Protein AF-A0A7W1LPV2-F1 (afdb_monomer_lite)

Radius of gyration: 13.36 Å; chains: 1; bounding box: 34×21×33 Å

Sequence (56 aa):
MSHYTANLRDLEFNLFEVLDTKDRFGAGAFAHLDTETARGVLSGMERLATGPLAAS

Secondary structure (DSSP, 8-state):
--S----HHHHHHIIIIIS-GGGGTTSGGGTT--HHHHHHHHHHHHHHHHTGGG--

Structure (mmCIF, N/CA/C/O backbone):
data_AF-A0A7W1LPV2-F1
#
_entry.id   AF-A0A7W1LPV2-F1
#
loop_
_atom_site.group_PDB
_atom_site.id
_atom_site.type_symbol
_atom_site.label_atom_id
_atom_site.label_alt_id
_atom_site.label_comp_id
_atom_site.label_asym_id
_atom_site.label_entity_id
_atom_site.label_seq_id
_atom_site.pdbx_PDB_ins_code
_atom_site.Cartn_x
_atom_site.Cartn_y
_atom_site.Cartn_z
_atom_site.occupancy
_atom_site.B_iso_or_equiv
_atom_site.auth_seq_id
_atom_site.auth_comp_id
_atom_site.auth_asym_id
_atom_site.auth_atom_id
_atom_site.pdbx_PDB_model_num
ATOM 1 N N . MET A 1 1 ? 20.246 -0.356 -12.153 1.00 69.94 1 MET A N 1
ATOM 2 C CA . MET A 1 1 ? 19.386 0.762 -11.716 1.00 69.94 1 MET A CA 1
ATOM 3 C C . MET A 1 1 ? 18.519 1.129 -12.899 1.00 69.94 1 MET A C 1
ATOM 5 O O . MET A 1 1 ? 19.088 1.388 -13.953 1.00 69.94 1 MET A O 1
ATOM 9 N N . SER A 1 2 ? 17.198 1.012 -12.766 1.00 83.44 2 SER A N 1
ATOM 10 C CA . SER A 1 2 ? 16.250 1.369 -13.827 1.00 83.44 2 SER A CA 1
ATOM 11 C C . SER A 1 2 ? 15.885 2.855 -13.746 1.00 83.44 2 SER A C 1
ATOM 13 O O . SER A 1 2 ? 16.319 3.550 -12.826 1.00 83.44 2 SER A O 1
ATOM 15 N N . HIS A 1 3 ? 15.123 3.355 -14.720 1.00 91.62 3 HIS A N 1
ATOM 16 C CA . HIS A 1 3 ? 14.684 4.754 -14.752 1.00 91.62 3 HIS A CA 1
ATOM 17 C C . HIS A 1 3 ? 13.596 5.072 -13.710 1.00 91.62 3 HIS A C 1
ATOM 19 O O . HIS A 1 3 ? 13.298 6.242 -13.472 1.00 91.62 3 HIS A O 1
ATOM 25 N N . TYR A 1 4 ? 12.997 4.049 -13.095 1.00 95.00 4 TYR A N 1
ATOM 26 C CA . TYR A 1 4 ? 11.952 4.204 -12.094 1.00 95.00 4 TYR A CA 1
ATOM 27 C C . TYR A 1 4 ? 12.493 3.955 -10.684 1.00 95.00 4 TYR A C 1
ATOM 29 O O . TYR A 1 4 ? 13.008 2.878 -10.379 1.00 95.00 4 TYR A O 1
ATOM 37 N N . THR A 1 5 ? 12.300 4.939 -9.806 1.00 95.00 5 THR A N 1
ATOM 38 C CA . THR A 1 5 ? 12.637 4.854 -8.382 1.00 95.00 5 THR A CA 1
ATOM 39 C C . THR A 1 5 ? 11.352 4.848 -7.565 1.00 95.00 5 THR A C 1
ATOM 41 O O . THR A 1 5 ? 10.634 5.847 -7.519 1.00 95.00 5 THR A O 1
ATOM 44 N N . ALA A 1 6 ? 11.064 3.729 -6.904 1.00 95.75 6 ALA A N 1
ATOM 45 C CA . ALA A 1 6 ? 9.925 3.622 -6.004 1.00 95.75 6 ALA A CA 1
ATOM 46 C C . ALA A 1 6 ? 10.207 4.335 -4.671 1.00 95.75 6 ALA A C 1
ATOM 48 O O . ALA A 1 6 ? 11.265 4.148 -4.073 1.00 95.75 6 ALA A O 1
ATOM 49 N N . ASN A 1 7 ? 9.235 5.099 -4.166 1.00 97.56 7 ASN A N 1
ATOM 50 C CA . ASN A 1 7 ? 9.269 5.645 -2.806 1.00 97.56 7 ASN A CA 1
ATOM 51 C C . ASN A 1 7 ? 8.368 4.816 -1.878 1.00 97.56 7 ASN A C 1
ATOM 53 O O . ASN A 1 7 ? 7.356 5.291 -1.363 1.00 97.56 7 ASN A O 1
ATOM 57 N N . LEU A 1 8 ? 8.721 3.537 -1.714 1.00 97.69 8 LEU A N 1
ATOM 58 C CA . LEU A 1 8 ? 7.937 2.588 -0.922 1.00 97.69 8 LEU A CA 1
ATOM 59 C C . LEU A 1 8 ? 7.759 3.071 0.526 1.00 97.69 8 LEU A C 1
ATOM 61 O O . LEU A 1 8 ? 6.670 2.955 1.083 1.00 97.69 8 LEU A O 1
ATOM 65 N N . ARG A 1 9 ? 8.798 3.677 1.115 1.00 98.06 9 ARG A N 1
ATOM 66 C CA . ARG A 1 9 ? 8.754 4.139 2.506 1.00 98.06 9 ARG A CA 1
ATOM 67 C C . ARG A 1 9 ? 7.704 5.224 2.735 1.00 98.06 9 ARG A C 1
ATOM 69 O O . ARG A 1 9 ? 7.014 5.170 3.749 1.00 98.06 9 ARG A O 1
ATOM 76 N N . ASP A 1 10 ? 7.570 6.176 1.814 1.00 98.31 10 ASP A N 1
ATOM 77 C CA . ASP A 1 10 ? 6.569 7.244 1.921 1.00 98.31 10 ASP A CA 1
ATOM 78 C C . ASP A 1 10 ? 5.139 6.716 1.741 1.00 98.31 10 ASP A C 1
ATOM 80 O O . ASP A 1 10 ? 4.208 7.144 2.423 1.00 98.31 10 ASP A O 1
ATOM 84 N N . LEU A 1 11 ? 4.960 5.715 0.877 1.00 97.75 11 LEU A N 1
ATOM 85 C CA . LEU A 1 11 ? 3.666 5.070 0.678 1.00 97.75 11 LEU A CA 1
ATOM 86 C C . LEU A 1 11 ? 3.235 4.299 1.937 1.00 97.75 11 LEU A C 1
ATOM 88 O O . LEU A 1 11 ? 2.098 4.426 2.391 1.00 97.75 11 LEU A O 1
ATOM 92 N N . GLU A 1 12 ? 4.159 3.567 2.560 1.00 97.44 12 GLU A N 1
ATOM 93 C CA . GLU A 1 12 ? 3.920 2.906 3.845 1.00 97.44 12 GLU A CA 1
ATOM 94 C C . GLU A 1 12 ? 3.681 3.896 4.990 1.00 97.44 12 GLU A C 1
ATOM 96 O O . GLU A 1 12 ? 2.832 3.642 5.842 1.00 97.44 12 GLU A O 1
ATOM 101 N N . PHE A 1 13 ? 4.406 5.016 5.014 1.00 98.12 13 PHE A N 1
ATOM 102 C CA . PHE A 1 13 ? 4.207 6.081 5.995 1.00 98.12 13 PHE A CA 1
ATOM 103 C C . PHE A 1 13 ? 2.787 6.650 5.896 1.00 98.12 13 PHE A C 1
ATOM 105 O O . PHE A 1 13 ? 2.053 6.680 6.885 1.00 98.12 13 PHE A O 1
ATOM 112 N N . ASN A 1 14 ? 2.350 7.021 4.691 1.00 98.19 14 ASN A N 1
ATOM 113 C CA . ASN A 1 14 ? 1.005 7.550 4.492 1.00 98.19 14 ASN A CA 1
ATOM 114 C C . ASN A 1 14 ? -0.075 6.535 4.893 1.00 98.19 14 ASN A C 1
ATOM 116 O O . ASN A 1 14 ? -1.004 6.887 5.614 1.00 98.19 14 ASN A O 1
ATOM 120 N N . LEU A 1 15 ? 0.044 5.271 4.483 1.00 97.00 15 LEU A N 1
ATOM 121 C CA . LEU A 1 15 ? -0.973 4.261 4.789 1.00 97.00 15 LEU A CA 1
ATOM 122 C C . LEU A 1 15 ? -1.010 3.881 6.275 1.00 97.00 15 LEU A C 1
ATOM 124 O O . LEU A 1 15 ? -2.084 3.805 6.870 1.00 97.00 15 LEU A O 1
ATOM 128 N N . PHE A 1 16 ? 0.144 3.636 6.892 1.00 96.25 16 PHE A N 1
ATOM 129 C CA . PHE A 1 16 ? 0.197 2.997 8.209 1.00 96.25 16 PHE A CA 1
ATOM 130 C C . PHE A 1 16 ? 0.467 3.948 9.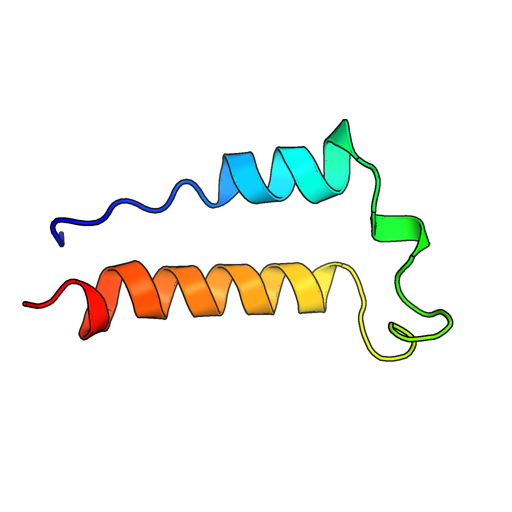370 1.00 96.25 16 PHE A C 1
ATOM 132 O O . PHE A 1 16 ? 0.235 3.560 10.514 1.00 96.25 16 PHE A O 1
ATOM 139 N N . GLU A 1 17 ? 0.978 5.149 9.109 1.00 96.00 17 GLU A N 1
ATOM 140 C CA . GLU A 1 17 ? 1.348 6.113 10.151 1.00 96.00 17 GLU A CA 1
ATOM 141 C C . GLU A 1 17 ? 0.463 7.365 10.092 1.00 96.00 17 GLU A C 1
ATOM 143 O O . GLU A 1 17 ? 0.046 7.851 11.137 1.00 96.00 17 GLU A O 1
ATOM 148 N N . VAL A 1 18 ? 0.111 7.851 8.893 1.00 97.75 18 VAL A N 1
ATOM 149 C CA . VAL A 1 18 ? -0.760 9.034 8.737 1.00 97.75 18 VAL A CA 1
ATOM 150 C C . VAL A 1 18 ? -2.241 8.661 8.719 1.00 97.75 18 VAL A C 1
ATOM 152 O O . VAL A 1 18 ? -3.035 9.229 9.461 1.00 97.75 18 VAL A O 1
ATOM 155 N N . LEU A 1 19 ? -2.629 7.723 7.853 1.00 96.44 19 LEU A N 1
ATOM 156 C CA . LEU A 1 19 ? -4.031 7.344 7.643 1.00 96.44 19 LEU A CA 1
ATOM 157 C C . LEU A 1 19 ? -4.510 6.227 8.577 1.00 96.44 19 LEU A C 1
ATOM 159 O O . LEU A 1 19 ? -5.697 5.896 8.559 1.00 96.44 19 LEU A O 1
ATOM 163 N N . ASP A 1 20 ? -3.580 5.636 9.329 1.00 93.69 20 ASP A N 1
ATOM 164 C CA . ASP A 1 20 ? -3.783 4.549 10.288 1.00 93.69 20 ASP A CA 1
ATOM 165 C C . ASP A 1 20 ? -4.706 3.431 9.770 1.00 93.69 20 ASP A C 1
ATOM 167 O O . ASP A 1 20 ? -5.670 3.008 10.403 1.00 93.69 20 ASP A O 1
ATOM 171 N N . THR A 1 21 ? -4.437 2.933 8.559 1.00 94.19 21 THR A N 1
ATOM 172 C CA . THR A 1 21 ? -5.345 1.977 7.903 1.00 94.19 21 THR A CA 1
ATOM 173 C C . THR A 1 21 ? -5.320 0.572 8.504 1.00 94.19 21 THR A C 1
ATOM 175 O O . THR A 1 21 ? -6.092 -0.277 8.061 1.00 94.19 21 THR A O 1
ATOM 178 N N . LYS A 1 22 ? -4.436 0.303 9.473 1.00 92.00 22 LYS A N 1
ATOM 179 C CA . LYS A 1 22 ? -4.209 -1.035 10.046 1.00 92.00 22 LYS A CA 1
ATOM 180 C C . LYS A 1 22 ? -5.471 -1.589 10.715 1.00 92.00 22 LYS A C 1
ATOM 182 O O . LYS A 1 22 ? -5.737 -2.776 10.582 1.00 92.00 22 LYS A O 1
ATOM 187 N N . ASP A 1 23 ? -6.298 -0.728 11.305 1.00 91.12 23 ASP A N 1
ATOM 188 C CA . ASP A 1 23 ? -7.556 -1.117 11.964 1.00 91.12 23 ASP A CA 1
ATOM 189 C C . ASP A 1 23 ? -8.628 -1.634 10.990 1.00 91.12 23 ASP A C 1
ATOM 191 O O . ASP A 1 23 ? -9.632 -2.215 11.400 1.00 91.12 23 ASP A O 1
ATOM 195 N N . ARG A 1 24 ? -8.438 -1.426 9.680 1.00 90.94 24 ARG A N 1
ATOM 196 C CA . ARG A 1 24 ? -9.343 -1.934 8.637 1.00 90.94 24 ARG A CA 1
ATOM 197 C C . ARG A 1 24 ? -9.019 -3.368 8.229 1.00 90.94 24 ARG A C 1
ATOM 199 O O . ARG A 1 24 ? -9.833 -4.001 7.561 1.00 90.94 24 ARG A O 1
ATOM 206 N N . PHE A 1 25 ? -7.833 -3.856 8.574 1.00 95.19 25 PHE A N 1
ATOM 207 C CA . PHE A 1 25 ? -7.375 -5.202 8.261 1.00 95.19 25 PHE A CA 1
ATOM 208 C C . PHE A 1 25 ? -8.005 -6.234 9.202 1.00 95.19 25 PHE A C 1
ATOM 210 O O . PHE A 1 25 ? -8.377 -5.922 10.330 1.00 95.19 25 PHE A O 1
ATOM 217 N N . GLY A 1 26 ? -8.176 -7.467 8.723 1.00 93.56 26 GLY A N 1
ATOM 218 C CA . GLY A 1 26 ? -8.807 -8.543 9.492 1.00 93.56 26 GLY A CA 1
ATOM 219 C C . GLY A 1 26 ? -10.329 -8.426 9.654 1.00 93.56 26 GLY A C 1
ATOM 220 O O . GLY A 1 26 ? -10.926 -9.239 10.357 1.00 93.56 26 GLY A O 1
ATOM 221 N N . ALA A 1 27 ? -10.984 -7.469 8.985 1.00 92.44 27 ALA A N 1
ATOM 222 C CA . ALA A 1 27 ? -12.433 -7.282 9.042 1.00 92.44 27 ALA A CA 1
ATOM 223 C C . ALA A 1 27 ? -13.056 -6.987 7.668 1.00 92.44 27 ALA A C 1
ATOM 225 O O . ALA A 1 27 ? -12.421 -6.436 6.766 1.00 92.44 27 ALA A O 1
ATOM 226 N N . GLY A 1 28 ? -14.339 -7.334 7.516 1.00 94.00 28 GLY A N 1
ATOM 227 C CA . GLY A 1 28 ? -15.131 -7.030 6.321 1.00 94.00 28 GLY A CA 1
ATOM 228 C C . GLY A 1 28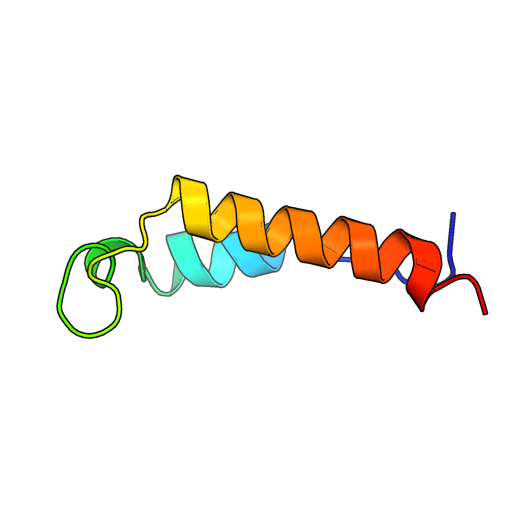 ? -14.461 -7.498 5.025 1.00 94.00 28 GLY A C 1
ATOM 229 O O . GLY A 1 28 ? -14.052 -8.651 4.906 1.00 94.00 28 GLY A O 1
ATOM 230 N N . ALA A 1 29 ? -14.326 -6.588 4.058 1.00 93.75 29 ALA A N 1
ATOM 231 C CA . ALA A 1 29 ? -13.692 -6.870 2.768 1.00 93.75 29 ALA A CA 1
ATOM 232 C C . ALA A 1 29 ? -12.190 -7.214 2.869 1.00 93.75 29 ALA A C 1
ATOM 234 O O . ALA A 1 29 ? -11.630 -7.773 1.930 1.00 93.75 29 ALA A O 1
ATOM 235 N N . PHE A 1 30 ? -11.544 -6.909 3.996 1.00 94.75 30 PHE A N 1
ATOM 236 C CA . PHE A 1 30 ? -10.119 -7.142 4.235 1.00 94.75 30 PHE A CA 1
ATOM 237 C C . PHE A 1 30 ? -9.877 -8.246 5.274 1.00 94.75 30 PHE A C 1
ATOM 239 O O . PHE A 1 30 ? -8.820 -8.283 5.897 1.00 94.75 30 PHE A O 1
ATOM 246 N N . ALA A 1 31 ? -10.833 -9.166 5.460 1.00 95.94 31 ALA A N 1
ATOM 247 C CA . ALA A 1 31 ? -10.754 -10.237 6.459 1.00 95.94 31 ALA A CA 1
ATOM 248 C C . ALA A 1 31 ? -9.509 -11.138 6.337 1.00 95.94 31 ALA A C 1
ATOM 250 O O . ALA A 1 31 ? -9.070 -11.714 7.326 1.00 95.94 31 ALA A O 1
ATOM 251 N N . HIS A 1 32 ? -8.934 -11.253 5.137 1.00 94.69 32 HIS A N 1
ATOM 252 C CA . HIS A 1 32 ? -7.746 -12.072 4.861 1.00 94.69 32 HIS A CA 1
ATOM 253 C C . HIS A 1 32 ? -6.454 -11.263 4.728 1.00 94.69 32 HIS A C 1
ATOM 255 O O . HIS A 1 32 ? -5.434 -11.804 4.311 1.00 94.69 3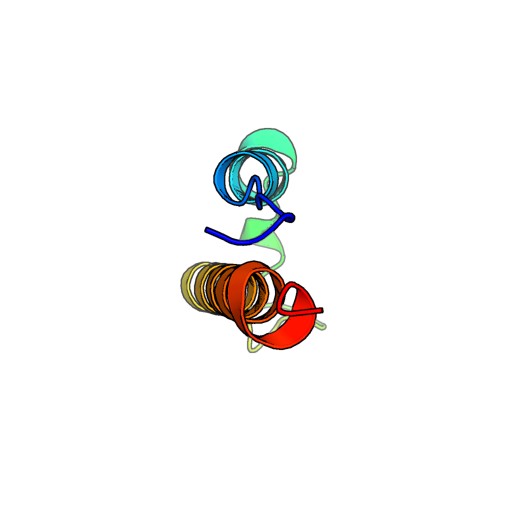2 HIS A O 1
ATOM 261 N N . LEU A 1 33 ? -6.505 -9.964 5.012 1.00 96.38 33 LEU A N 1
ATOM 262 C CA . LEU A 1 33 ? -5.362 -9.075 4.906 1.00 96.38 33 LEU A CA 1
ATOM 263 C C . LEU A 1 33 ? -4.942 -8.647 6.308 1.00 96.38 33 LEU A C 1
ATOM 265 O O . LEU A 1 33 ? -5.790 -8.251 7.102 1.00 96.38 33 LEU A O 1
ATOM 269 N N . ASP A 1 34 ? -3.642 -8.695 6.574 1.00 95.75 34 ASP A N 1
ATOM 270 C CA . ASP A 1 34 ? -2.995 -8.080 7.729 1.00 95.75 34 ASP A CA 1
ATOM 271 C C . ASP A 1 34 ? -1.897 -7.099 7.273 1.00 95.75 34 ASP A C 1
ATOM 273 O O . ASP A 1 34 ? -1.622 -6.934 6.079 1.00 95.75 34 ASP A O 1
ATOM 277 N N . THR A 1 35 ? -1.278 -6.412 8.235 1.00 94.94 35 THR A N 1
ATOM 278 C CA . THR A 1 35 ? -0.260 -5.388 7.949 1.00 94.94 35 THR A CA 1
ATOM 279 C C . THR A 1 35 ? 0.988 -5.975 7.285 1.00 94.94 35 THR A C 1
ATOM 281 O O . THR A 1 35 ? 1.537 -5.362 6.370 1.00 94.94 35 THR A O 1
ATOM 284 N N . GLU A 1 36 ? 1.434 -7.154 7.720 1.00 96.38 36 GLU A N 1
ATOM 285 C CA . GLU A 1 36 ? 2.602 -7.844 7.154 1.00 96.38 36 GLU A CA 1
ATOM 286 C C . GLU A 1 36 ? 2.347 -8.215 5.688 1.00 96.38 36 GLU A C 1
ATOM 288 O O . GLU A 1 36 ? 3.153 -7.914 4.806 1.00 96.38 36 GLU A O 1
ATOM 293 N N . THR A 1 37 ? 1.173 -8.776 5.406 1.00 97.00 37 THR A N 1
ATOM 294 C CA . THR A 1 37 ? 0.728 -9.152 4.064 1.00 97.00 37 THR A CA 1
ATOM 295 C C . THR A 1 37 ? 0.626 -7.927 3.161 1.00 97.00 37 THR A C 1
ATOM 297 O O . THR A 1 37 ? 1.127 -7.952 2.036 1.00 97.00 37 THR A O 1
ATOM 300 N N . ALA A 1 38 ? 0.051 -6.821 3.646 1.00 96.88 38 ALA A N 1
ATOM 301 C CA . ALA A 1 38 ? -0.027 -5.571 2.890 1.00 96.88 38 ALA A CA 1
ATOM 302 C C . ALA A 1 38 ? 1.369 -5.030 2.525 1.00 96.88 38 ALA A C 1
ATOM 304 O O . ALA A 1 38 ? 1.607 -4.673 1.370 1.00 96.88 38 ALA A O 1
ATOM 305 N N . ARG A 1 39 ? 2.321 -5.033 3.469 1.00 97.25 39 ARG A N 1
ATOM 306 C CA . ARG A 1 39 ? 3.724 -4.654 3.206 1.00 97.25 39 ARG A CA 1
ATOM 307 C C . ARG A 1 39 ? 4.386 -5.582 2.190 1.00 97.25 39 ARG A C 1
ATOM 309 O O . ARG A 1 39 ? 5.074 -5.115 1.282 1.00 97.25 39 ARG A O 1
ATOM 316 N N . GLY A 1 40 ? 4.126 -6.885 2.290 1.00 98.12 40 GLY A N 1
ATOM 317 C CA . GLY A 1 40 ? 4.597 -7.883 1.332 1.00 98.12 40 GLY A CA 1
ATOM 318 C C . GLY A 1 40 ? 4.119 -7.606 -0.095 1.00 98.12 40 GLY A C 1
ATOM 319 O O . GLY A 1 40 ? 4.922 -7.653 -1.030 1.00 98.12 40 GLY A O 1
ATOM 320 N N . VAL A 1 41 ? 2.842 -7.243 -0.262 1.00 97.50 41 VAL A N 1
ATOM 321 C CA . VAL A 1 41 ? 2.276 -6.841 -1.560 1.00 97.50 41 VAL A CA 1
ATOM 322 C C . VAL A 1 41 ? 2.978 -5.595 -2.096 1.00 97.50 41 VAL A C 1
ATOM 324 O O . VAL A 1 41 ? 3.436 -5.605 -3.238 1.00 97.50 41 VAL A O 1
ATOM 327 N N . LEU A 1 42 ? 3.121 -4.545 -1.283 1.00 98.06 42 LEU A N 1
ATOM 328 C CA . LEU A 1 42 ? 3.768 -3.301 -1.710 1.00 98.06 42 LEU A CA 1
ATOM 329 C C . LEU A 1 42 ? 5.232 -3.519 -2.123 1.00 98.06 42 LEU A C 1
ATOM 331 O O . LEU A 1 42 ? 5.658 -3.033 -3.170 1.00 98.06 42 LEU A O 1
ATOM 335 N N . SER A 1 43 ? 5.984 -4.312 -1.359 1.00 98.25 43 SER A N 1
ATOM 336 C CA . SER A 1 43 ? 7.360 -4.688 -1.699 1.00 98.25 43 SER A CA 1
ATOM 337 C C . SER A 1 43 ? 7.434 -5.555 -2.965 1.00 98.25 43 SER A C 1
ATOM 339 O O . SER A 1 43 ? 8.344 -5.411 -3.780 1.00 98.25 43 SER A O 1
ATOM 341 N N . GLY A 1 44 ? 6.462 -6.445 -3.181 1.00 98.00 44 GLY A N 1
ATOM 342 C CA . GLY A 1 44 ? 6.341 -7.205 -4.428 1.00 98.00 44 GLY A CA 1
ATOM 343 C C . GLY A 1 44 ? 6.131 -6.304 -5.645 1.00 98.00 44 GLY A C 1
ATOM 344 O O . GLY A 1 44 ? 6.798 -6.481 -6.666 1.00 98.00 44 GLY A O 1
ATOM 345 N N . MET A 1 45 ? 5.256 -5.306 -5.512 1.00 98.06 45 MET A N 1
ATOM 346 C CA . MET A 1 45 ? 4.999 -4.318 -6.559 1.00 98.06 45 MET A CA 1
ATOM 347 C C . MET A 1 45 ? 6.217 -3.437 -6.830 1.00 98.06 45 MET A C 1
ATOM 349 O O . MET A 1 45 ? 6.521 -3.171 -7.988 1.00 98.06 45 MET A O 1
ATOM 353 N N . GLU A 1 46 ? 6.950 -3.033 -5.793 1.00 97.44 46 GLU A N 1
ATOM 354 C CA . GLU A 1 46 ? 8.196 -2.275 -5.932 1.00 97.44 46 GLU A CA 1
ATOM 355 C C . GLU A 1 46 ? 9.244 -3.050 -6.745 1.00 97.44 46 GLU A C 1
ATOM 357 O O . GLU A 1 46 ? 9.797 -2.506 -7.704 1.00 97.44 46 GLU A O 1
ATOM 362 N N . ARG A 1 47 ? 9.454 -4.343 -6.462 1.00 96.31 47 ARG A N 1
ATOM 363 C CA . ARG A 1 47 ? 10.351 -5.199 -7.261 1.00 96.31 47 ARG A CA 1
ATOM 364 C C . ARG A 1 47 ? 9.898 -5.346 -8.712 1.00 96.31 47 ARG A C 1
ATOM 366 O O . ARG A 1 47 ? 10.727 -5.322 -9.619 1.00 96.31 47 ARG A O 1
ATOM 373 N N . LEU A 1 48 ? 8.595 -5.505 -8.942 1.00 97.00 48 LEU A N 1
ATOM 374 C CA . LEU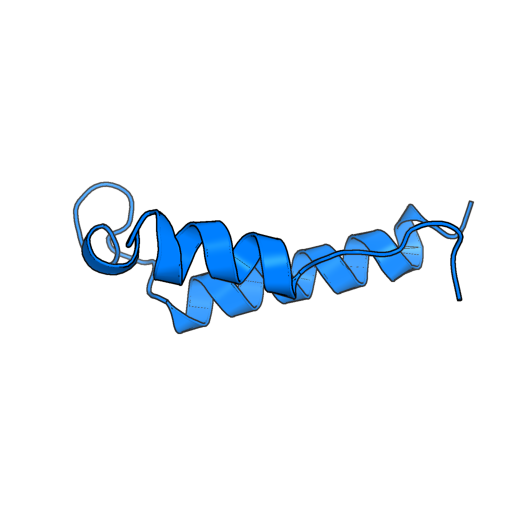 A 1 48 ? 8.039 -5.611 -10.292 1.00 97.00 48 LEU A CA 1
ATOM 375 C C . LEU A 1 48 ? 8.239 -4.305 -11.078 1.00 97.00 48 LEU A C 1
ATOM 377 O O . LEU A 1 48 ? 8.672 -4.332 -12.230 1.00 97.00 48 LEU A O 1
ATOM 381 N N . ALA A 1 49 ? 7.949 -3.171 -10.439 1.00 96.44 49 ALA A N 1
ATOM 382 C CA . ALA A 1 49 ? 8.025 -1.846 -11.036 1.00 96.44 49 ALA A CA 1
ATOM 383 C C . ALA A 1 49 ? 9.467 -1.409 -11.308 1.00 96.44 49 ALA A C 1
ATOM 385 O O . ALA A 1 49 ? 9.766 -0.927 -12.393 1.00 96.44 49 ALA A O 1
ATOM 386 N N . THR A 1 50 ? 10.378 -1.610 -10.354 1.00 95.94 50 THR A N 1
ATOM 387 C CA . THR A 1 50 ? 11.796 -1.243 -10.511 1.00 95.94 50 THR A CA 1
ATOM 388 C C . THR A 1 50 ? 12.577 -2.232 -11.379 1.00 95.94 50 THR A C 1
ATOM 390 O O . THR A 1 50 ? 13.611 -1.856 -11.935 1.00 95.94 50 THR A O 1
ATOM 393 N N . GLY A 1 51 ? 12.090 -3.472 -11.512 1.00 94.38 51 GLY A N 1
ATOM 394 C CA . GLY A 1 51 ? 12.681 -4.537 -12.319 1.00 94.38 51 GLY A CA 1
ATOM 395 C C . GLY A 1 51 ? 12.118 -4.594 -13.745 1.00 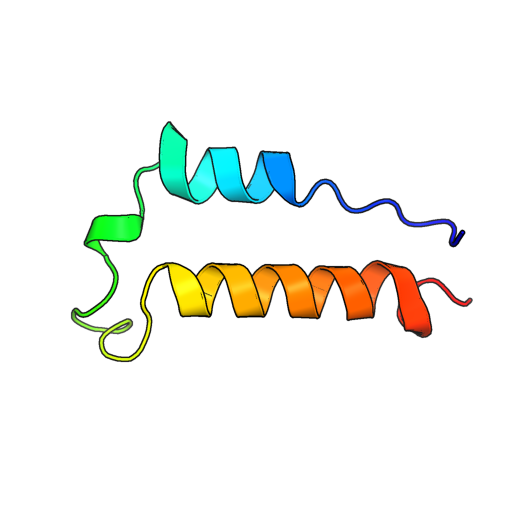94.3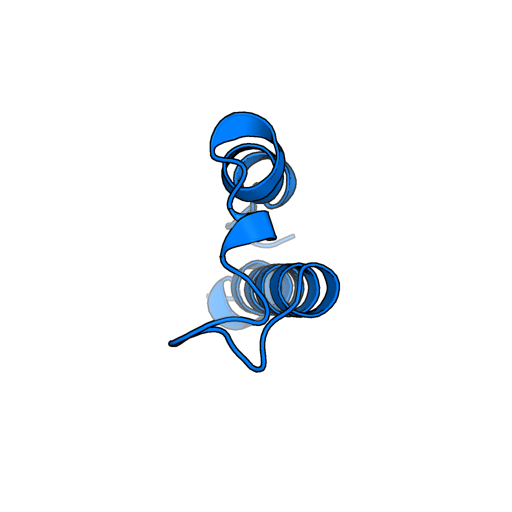8 51 GLY A C 1
ATOM 396 O O . GLY A 1 51 ? 12.423 -3.713 -14.549 1.00 94.38 51 GLY A O 1
ATOM 397 N N . PRO A 1 52 ? 11.339 -5.636 -14.100 1.00 95.44 52 PRO A N 1
ATOM 398 C CA . PRO A 1 52 ? 10.953 -5.911 -15.486 1.00 95.44 52 PRO A CA 1
ATOM 399 C C . PRO A 1 52 ? 10.142 -4.790 -16.144 1.00 95.44 52 PRO A C 1
ATOM 401 O O . PRO A 1 52 ? 10.281 -4.591 -17.345 1.00 95.44 52 PRO A O 1
ATOM 404 N N . LEU A 1 53 ? 9.324 -4.046 -15.389 1.00 94.75 53 LEU A N 1
ATOM 405 C CA . LEU A 1 53 ? 8.523 -2.958 -15.963 1.00 94.75 53 LEU A CA 1
ATOM 406 C C . LEU A 1 53 ? 9.363 -1.737 -16.342 1.00 94.75 53 LEU A C 1
ATOM 408 O O . LEU A 1 53 ? 9.029 -1.044 -17.295 1.00 94.75 53 LEU A O 1
ATOM 412 N N . ALA A 1 54 ? 10.456 -1.487 -15.627 1.00 95.44 54 ALA A N 1
ATOM 413 C CA . ALA A 1 54 ? 11.348 -0.367 -15.904 1.00 95.44 54 ALA A CA 1
ATOM 414 C C . ALA A 1 54 ? 12.573 -0.764 -16.751 1.00 95.44 54 ALA A C 1
ATOM 416 O O . ALA A 1 54 ? 13.518 0.016 -16.884 1.00 95.44 54 ALA A O 1
ATOM 417 N N . ALA A 1 55 ? 12.578 -1.981 -17.305 1.00 89.69 55 ALA A N 1
ATOM 418 C CA . ALA A 1 55 ? 13.652 -2.491 -18.154 1.00 89.69 55 ALA A CA 1
ATOM 419 C C . ALA A 1 55 ? 13.609 -1.958 -19.601 1.00 89.69 55 ALA A C 1
ATOM 421 O O . ALA A 1 55 ? 14.569 -2.175 -20.341 1.00 89.69 55 ALA A O 1
ATOM 422 N N . SER A 1 56 ? 12.517 -1.293 -19.997 1.00 76.38 56 SER A N 1
ATOM 423 C CA . SER A 1 56 ? 12.335 -0.653 -21.308 1.00 76.38 56 SER A CA 1
ATOM 424 C C . SER A 1 56 ? 12.554 0.849 -21.259 1.00 76.38 56 SER A C 1
ATOM 426 O O . SER A 1 56 ? 12.032 1.459 -20.298 1.00 76.38 56 SER A O 1
#

Foldseek 3Di:
DFPDDDPLVVVCCCCCPVVVCQVVACDDPRVVDHPVNVSVVSVVVRCVCRPPVRPD

pLDDT: mean 94.74, std 4.95, range [69.94, 98.31]